Protein AF-A0A1A5PGD4-F1 (afdb_monomer)

Solvent-accessible surface area (backbone atoms only — not comparable to full-atom values): 3809 Å² total; per-residue (Å²): 118,44,56,49,77,83,50,66,72,51,37,71,36,78,93,54,39,40,40,63,59,88,73,29,17,56,36,82,66,42,64,22,24,11,43,87,88,66,51,69,37,21,20,46,20,39,18,84,90,54,72,66,34,25,41,64,34,77,89,74,46,80,91,77,89,130

Mean predicted aligned error: 2.89 Å

Foldseek 3Di:
DDACVVVVQWDFAPPQQQWDEDPTHCQPRDFGTDHPVRHGFWTFHDHPVDDGDIGGDPVRDDDDDD

Secondary structure (DSSP, 8-state):
-B-GGGGTT-EEPGGGTT--SSSS--S-SS--EE-TTS-EEEEEE--TTS--EEEE-TTT------

Radius of gyration: 11.39 Å; Cα contacts (8 Å, |Δi|>4): 130; chains: 1; bounding box: 25×23×32 Å

pLDDT: mean 94.29, std 5.2, range [63.09, 98.31]

Sequence (66 aa):
MVHPDDAAGLQPLPNWENSTGCCGPTGDEGLNRACPCGAPVATLAADCFEPNELHLDPVRTYAFSQ

Nearest PDB structures (foldseek):
  6fhm-assembly1_B  TM=3.017E-01  e=6.355E+00  Escherichia coli K-12

Structure (mmCIF, N/CA/C/O backbone):
data_AF-A0A1A5PGD4-F1
#
_entry.id   AF-A0A1A5PGD4-F1
#
loop_
_atom_site.group_PDB
_atom_site.id
_atom_site.type_symbol
_atom_site.label_atom_id
_atom_site.label_alt_id
_atom_site.label_comp_id
_atom_site.label_asym_id
_atom_site.label_entity_id
_atom_site.label_seq_id
_atom_site.pdbx_PDB_ins_code
_atom_site.Cartn_x
_atom_site.Cartn_y
_atom_site.Cartn_z
_atom_site.occupancy
_atom_site.B_iso_or_equiv
_atom_site.auth_seq_id
_atom_site.auth_comp_id
_atom_site.auth_asym_id
_atom_site.auth_atom_id
_atom_site.pdbx_PDB_model_num
ATOM 1 N N . MET A 1 1 ? 5.746 -7.829 8.603 1.00 87.62 1 MET A N 1
ATOM 2 C CA . MET A 1 1 ? 5.606 -8.026 7.146 1.00 87.62 1 MET A CA 1
ATOM 3 C C . MET A 1 1 ? 4.665 -9.199 6.948 1.00 87.62 1 MET A C 1
ATOM 5 O O . MET A 1 1 ? 4.731 -10.127 7.750 1.00 87.62 1 MET A O 1
ATOM 9 N N . VAL A 1 2 ? 3.759 -9.113 5.980 1.00 94.06 2 VAL A N 1
ATOM 10 C CA . VAL A 1 2 ? 2.770 -10.154 5.646 1.00 94.06 2 VAL A CA 1
ATOM 11 C C . VAL A 1 2 ? 2.693 -10.311 4.129 1.00 94.06 2 VAL A C 1
ATOM 13 O O . VAL A 1 2 ? 3.166 -9.431 3.400 1.00 94.06 2 VAL A O 1
ATOM 16 N N . HIS A 1 3 ? 2.107 -11.407 3.645 1.00 95.12 3 HIS A N 1
ATOM 17 C CA . HIS A 1 3 ? 1.828 -11.516 2.220 1.00 95.12 3 HIS A CA 1
ATOM 18 C C . HIS A 1 3 ? 0.704 -10.526 1.859 1.00 95.12 3 HIS A C 1
ATOM 20 O O . HIS A 1 3 ? -0.237 -10.374 2.641 1.00 95.12 3 HIS A O 1
ATOM 26 N N . PRO A 1 4 ? 0.746 -9.842 0.702 1.00 94.69 4 PRO A N 1
ATOM 27 C CA . PRO A 1 4 ? -0.295 -8.879 0.329 1.00 94.69 4 PRO A CA 1
ATOM 28 C C . PRO A 1 4 ? -1.711 -9.467 0.314 1.00 94.69 4 PRO A C 1
ATOM 30 O O . PRO A 1 4 ? -2.666 -8.781 0.680 1.00 94.69 4 PRO A O 1
ATOM 33 N N . ASP A 1 5 ? -1.840 -10.750 -0.031 1.00 95.56 5 ASP A N 1
ATOM 34 C CA . ASP A 1 5 ? -3.133 -11.448 -0.041 1.00 95.56 5 ASP A CA 1
ATOM 35 C C . ASP A 1 5 ? -3.750 -11.606 1.359 1.00 95.56 5 ASP A C 1
ATOM 37 O O . ASP A 1 5 ? -4.974 -11.673 1.477 1.00 95.56 5 ASP A O 1
ATOM 41 N N . ASP A 1 6 ? -2.945 -11.574 2.429 1.00 94.44 6 ASP A N 1
ATOM 42 C CA . ASP A 1 6 ? -3.442 -11.610 3.814 1.00 94.44 6 ASP A CA 1
ATOM 43 C C . ASP A 1 6 ? -4.197 -10.319 4.188 1.00 94.44 6 ASP A C 1
ATOM 45 O O . ASP A 1 6 ? -4.930 -10.274 5.177 1.00 94.44 6 ASP A O 1
ATOM 49 N N . ALA A 1 7 ? -4.033 -9.256 3.395 1.00 94.19 7 ALA A N 1
ATOM 50 C CA . ALA A 1 7 ? -4.663 -7.956 3.586 1.00 94.19 7 ALA A CA 1
ATOM 51 C C . ALA A 1 7 ? -5.224 -7.390 2.267 1.00 94.19 7 ALA A C 1
ATOM 53 O O . ALA A 1 7 ? -5.162 -6.183 2.021 1.00 94.19 7 ALA A O 1
ATOM 54 N N . ALA A 1 8 ? -5.837 -8.246 1.441 1.00 94.25 8 ALA A N 1
ATOM 55 C CA . ALA A 1 8 ? -6.380 -7.896 0.119 1.00 94.25 8 ALA A CA 1
ATOM 56 C C . ALA A 1 8 ? -7.418 -6.747 0.113 1.00 94.25 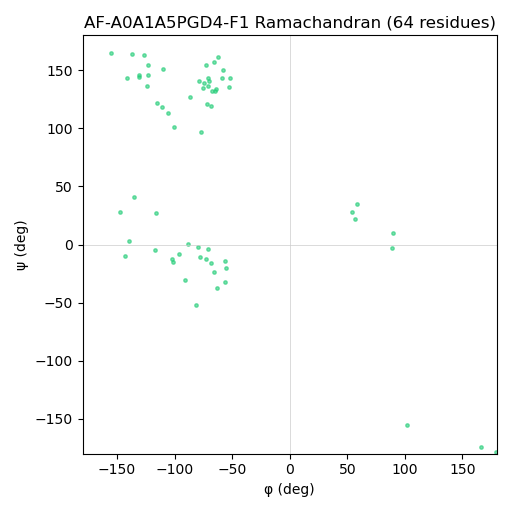8 ALA A C 1
ATOM 58 O O . ALA A 1 8 ? -7.744 -6.205 -0.940 1.00 94.25 8 ALA A O 1
ATOM 59 N N . GLY 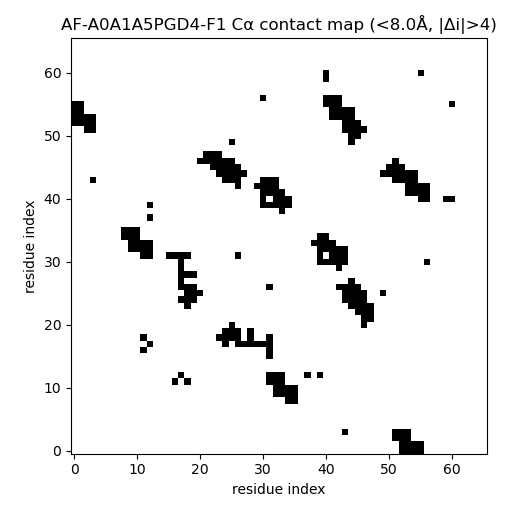A 1 9 ? -7.952 -6.367 1.280 1.00 95.38 9 GLY A N 1
ATOM 60 C CA . GLY A 1 9 ? -8.859 -5.227 1.433 1.00 95.38 9 GLY A CA 1
ATOM 61 C C . GLY A 1 9 ? -8.179 -3.852 1.438 1.00 95.38 9 GLY A C 1
ATOM 62 O O . GLY A 1 9 ? -8.883 -2.842 1.395 1.00 95.38 9 GLY A O 1
ATOM 63 N N . LEU A 1 10 ? -6.845 -3.782 1.517 1.00 97.25 10 LEU A N 1
ATOM 64 C CA . LEU A 1 10 ? -6.128 -2.512 1.435 1.00 97.25 10 LEU A CA 1
ATOM 65 C C . LEU A 1 10 ? -6.106 -1.978 0.000 1.00 97.25 10 LEU A C 1
ATOM 67 O O . LEU A 1 10 ? -5.892 -2.708 -0.964 1.00 97.25 10 LEU A O 1
ATOM 71 N N . GLN A 1 11 ? -6.291 -0.671 -0.131 1.00 97.69 11 GLN A N 1
ATOM 72 C CA . GLN A 1 11 ? -6.417 0.027 -1.404 1.00 97.69 11 GLN A CA 1
ATOM 73 C C . GLN A 1 11 ? -5.189 0.907 -1.664 1.00 97.69 11 GLN A C 1
ATOM 75 O O . GLN A 1 11 ? -4.585 1.392 -0.707 1.00 97.69 11 GLN A O 1
ATOM 80 N N . PRO A 1 12 ? -4.806 1.153 -2.927 1.00 97.44 12 PRO A N 1
ATOM 81 C CA . PRO A 1 12 ? -3.813 2.174 -3.253 1.00 97.44 12 PRO A CA 1
ATOM 82 C C . PRO A 1 12 ? -4.238 3.560 -2.751 1.00 97.44 12 PRO A C 1
ATOM 84 O O . PRO A 1 12 ? -5.431 3.870 -2.699 1.00 97.44 12 PRO A O 1
ATOM 87 N N . LEU A 1 13 ? -3.265 4.410 -2.422 1.00 97.94 13 LEU A N 1
ATOM 88 C CA . LEU A 1 13 ? -3.537 5.823 -2.149 1.00 97.94 13 LEU A CA 1
ATOM 89 C C . LEU A 1 13 ? -4.028 6.562 -3.411 1.00 97.94 13 LEU A C 1
ATOM 91 O O . LEU A 1 13 ? -3.744 6.128 -4.536 1.00 97.94 13 LEU A O 1
ATOM 95 N N . PRO A 1 14 ? -4.755 7.689 -3.257 1.00 97.06 14 PRO A N 1
ATOM 96 C CA . PRO A 1 14 ? -5.160 8.522 -4.384 1.00 97.06 14 PRO A CA 1
ATOM 97 C C . PRO A 1 14 ? -3.972 8.898 -5.272 1.00 97.06 14 PRO A C 1
ATOM 99 O O . PRO A 1 14 ? -2.873 9.143 -4.786 1.00 97.06 14 PRO A O 1
ATOM 102 N N . ASN A 1 15 ? -4.199 8.958 -6.585 1.00 95.69 15 ASN A N 1
ATOM 103 C CA . ASN A 1 15 ? -3.175 9.297 -7.581 1.00 95.69 15 ASN A CA 1
ATOM 104 C C . ASN A 1 15 ? -1.926 8.397 -7.559 1.00 95.69 15 ASN A C 1
ATOM 106 O O . ASN A 1 15 ? -0.889 8.818 -8.064 1.00 95.69 15 ASN A O 1
ATOM 110 N N . TRP A 1 16 ? -2.023 7.177 -7.015 1.00 94.62 16 TRP A N 1
ATOM 111 C CA . TRP A 1 16 ? -0.889 6.252 -6.901 1.00 94.62 16 TRP A CA 1
ATOM 112 C C . TRP A 1 16 ? 0.284 6.832 -6.099 1.00 94.62 16 TRP A C 1
ATOM 114 O O . TRP A 1 16 ? 1.445 6.555 -6.393 1.00 94.62 16 TRP A O 1
ATOM 124 N N . GLU A 1 17 ? -0.020 7.634 -5.075 1.00 97.75 17 GLU A N 1
ATOM 125 C CA . GLU A 1 17 ? 0.995 8.204 -4.191 1.00 97.75 17 GLU A CA 1
ATOM 126 C C . GLU A 1 17 ? 1.914 7.107 -3.624 1.00 97.75 17 GLU A C 1
ATOM 128 O O . GLU A 1 17 ? 1.452 6.028 -3.229 1.00 97.75 17 GLU A O 1
ATOM 133 N N . ASN A 1 18 ? 3.222 7.383 -3.633 1.00 97.19 18 ASN A N 1
ATOM 134 C CA . ASN A 1 18 ? 4.291 6.507 -3.138 1.00 97.19 18 ASN A CA 1
ATOM 135 C C . ASN A 1 18 ? 4.278 5.092 -3.755 1.00 97.19 18 ASN A C 1
ATOM 137 O O . ASN A 1 18 ? 4.636 4.101 -3.109 1.00 97.19 18 ASN A O 1
ATOM 141 N N . SER A 1 19 ? 3.760 4.972 -4.983 1.00 96.44 19 SER A N 1
ATOM 142 C CA . SER A 1 19 ? 3.618 3.698 -5.691 1.00 96.44 19 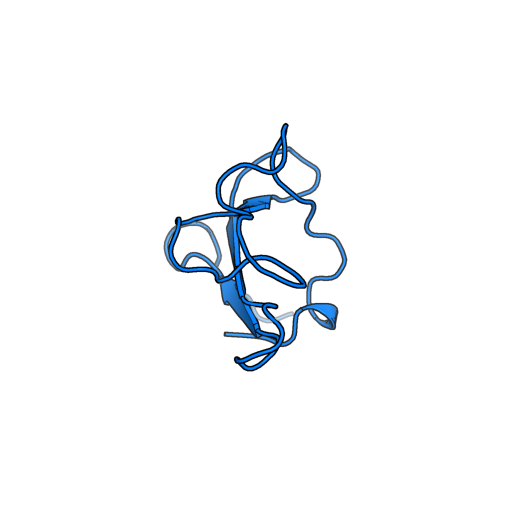SER A CA 1
ATOM 143 C C . SER A 1 19 ? 4.454 3.612 -6.971 1.00 96.44 19 SER A C 1
ATOM 145 O O . SER A 1 19 ? 4.072 2.889 -7.893 1.00 96.44 19 SER A O 1
ATOM 147 N N . THR A 1 20 ? 5.570 4.336 -7.055 1.00 95.25 20 THR A N 1
ATOM 148 C CA . THR A 1 20 ? 6.468 4.275 -8.216 1.00 95.25 20 THR A CA 1
ATOM 149 C C . THR A 1 20 ? 7.221 2.943 -8.266 1.00 95.25 20 THR A C 1
ATOM 151 O O . THR A 1 20 ? 7.618 2.414 -7.231 1.00 95.25 20 THR A O 1
ATOM 154 N N . GLY A 1 21 ? 7.436 2.412 -9.472 1.00 93.44 21 GLY A N 1
ATOM 155 C CA . GLY A 1 21 ? 8.306 1.262 -9.747 1.00 93.44 21 GLY A CA 1
ATOM 156 C C . GLY A 1 21 ? 8.077 0.702 -11.156 1.00 93.44 21 GLY A C 1
ATOM 157 O O . GLY A 1 21 ? 7.361 1.311 -11.958 1.00 93.44 21 GLY A O 1
ATOM 158 N N . CYS A 1 22 ? 8.712 -0.422 -11.505 1.00 92.94 22 CYS A N 1
ATOM 159 C CA . CYS A 1 22 ? 8.65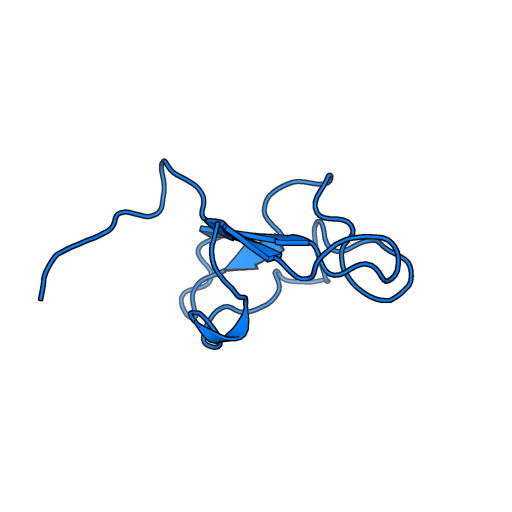0 -0.974 -12.863 1.00 92.94 22 CYS A CA 1
ATOM 160 C C . CYS A 1 22 ? 7.368 -1.780 -13.117 1.00 92.94 22 CYS A C 1
ATOM 162 O O . CYS A 1 22 ? 6.669 -1.542 -14.103 1.00 92.94 22 CYS A O 1
ATOM 164 N N . CYS A 1 23 ? 7.062 -2.744 -12.247 1.00 91.88 23 CYS A N 1
ATOM 165 C CA . CYS A 1 23 ? 5.887 -3.629 -12.368 1.00 91.88 23 CYS A CA 1
ATOM 166 C C . CYS A 1 23 ? 4.882 -3.473 -11.219 1.00 91.88 23 CYS A C 1
ATOM 168 O O . CYS A 1 23 ? 3.804 -4.066 -11.234 1.00 91.88 23 CYS A O 1
ATOM 170 N N . GLY A 1 24 ? 5.238 -2.654 -10.242 1.00 94.06 24 GLY A N 1
ATOM 171 C CA . GLY A 1 24 ? 4.501 -2.376 -9.026 1.00 94.06 24 GLY A CA 1
ATOM 172 C C . GLY A 1 24 ? 5.305 -1.382 -8.190 1.00 94.06 24 GLY A C 1
ATOM 173 O O . GLY A 1 24 ? 6.359 -0.936 -8.637 1.00 94.06 24 GLY A O 1
ATOM 174 N N . PRO A 1 25 ? 4.818 -1.008 -7.003 1.00 96.12 25 PRO A N 1
ATOM 175 C CA . PRO A 1 25 ? 5.545 -0.110 -6.115 1.00 96.12 25 PRO A CA 1
ATOM 176 C C . PRO A 1 25 ? 6.865 -0.727 -5.638 1.00 96.12 25 PRO A C 1
ATOM 178 O O . PRO A 1 25 ? 6.862 -1.856 -5.153 1.00 96.12 25 PRO A O 1
ATOM 181 N N . THR A 1 26 ? 7.962 0.026 -5.685 1.00 95.56 26 THR A N 1
ATOM 182 C CA . THR A 1 26 ? 9.241 -0.365 -5.066 1.00 95.56 26 THR A CA 1
ATOM 183 C C . THR A 1 26 ? 9.104 -0.485 -3.547 1.00 95.56 26 THR A C 1
ATOM 185 O O . THR A 1 26 ? 9.640 -1.404 -2.944 1.00 95.56 26 THR A O 1
ATOM 188 N N . GLY A 1 27 ? 8.318 0.399 -2.922 1.00 95.00 27 GLY A N 1
ATOM 189 C CA . GLY A 1 27 ? 8.069 0.380 -1.475 1.00 95.00 27 GLY A CA 1
ATOM 190 C C . GLY A 1 27 ? 9.057 1.207 -0.641 1.00 95.00 27 GLY A C 1
ATOM 191 O O . GLY A 1 27 ? 9.024 1.151 0.584 1.00 95.00 27 GLY A O 1
ATOM 192 N N . ASP A 1 28 ? 9.904 2.018 -1.272 1.00 94.56 28 ASP A N 1
ATOM 193 C CA . ASP A 1 28 ? 10.864 2.920 -0.620 1.00 94.56 28 ASP A CA 1
ATOM 194 C C . ASP A 1 28 ? 10.352 4.368 -0.466 1.00 94.56 28 ASP A C 1
ATOM 196 O O . ASP A 1 28 ? 10.952 5.174 0.245 1.00 94.56 28 ASP A O 1
ATOM 200 N N . GLU A 1 29 ? 9.201 4.692 -1.063 1.00 95.25 29 GLU A N 1
ATOM 201 C CA . GLU A 1 29 ? 8.593 6.033 -1.053 1.00 95.25 29 GLU A CA 1
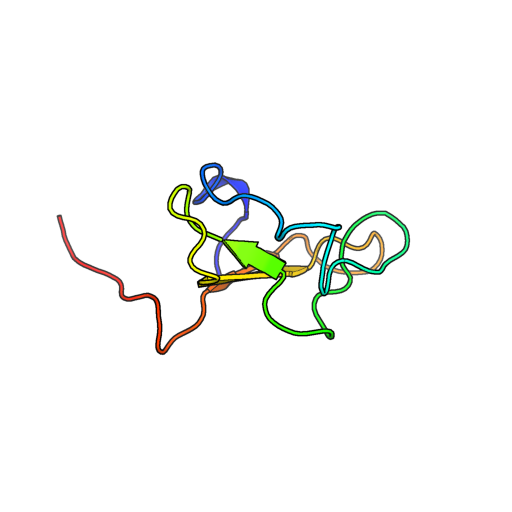ATOM 202 C C . GLU A 1 29 ? 7.656 6.292 0.149 1.00 95.25 29 GLU A C 1
ATOM 204 O O . GLU A 1 29 ? 7.078 7.369 0.278 1.00 95.25 29 GLU A O 1
ATOM 209 N N . GLY A 1 30 ? 7.495 5.322 1.055 1.00 96.31 30 GLY A N 1
ATOM 210 C CA . GLY A 1 30 ? 6.624 5.427 2.233 1.00 96.31 30 GLY A CA 1
ATOM 211 C C . GLY A 1 30 ? 5.287 4.696 2.083 1.00 96.31 30 GLY A C 1
ATOM 212 O O . GLY A 1 30 ? 5.181 3.705 1.360 1.00 96.31 30 GLY A O 1
ATOM 213 N N . LEU A 1 31 ? 4.263 5.125 2.833 1.00 98.06 31 LEU A N 1
ATOM 214 C CA . LEU A 1 31 ? 2.957 4.451 2.838 1.00 98.06 31 LEU A CA 1
ATOM 215 C C . LEU A 1 31 ? 2.269 4.624 1.489 1.00 98.06 31 LEU A C 1
ATOM 217 O O . LEU A 1 31 ? 2.162 5.739 0.986 1.00 98.06 31 LEU A O 1
ATOM 221 N N . ASN A 1 32 ? 1.756 3.525 0.949 1.00 97.81 32 ASN A N 1
ATOM 222 C CA . ASN A 1 32 ? 1.101 3.501 -0.357 1.00 97.81 32 ASN A CA 1
ATOM 223 C C . ASN A 1 32 ? -0.159 2.621 -0.382 1.00 97.81 32 ASN A C 1
ATOM 225 O O . ASN A 1 32 ? -0.813 2.472 -1.419 1.00 97.81 32 ASN A O 1
ATOM 229 N N . ARG A 1 33 ? -0.530 2.048 0.767 1.00 98.31 33 ARG A N 1
ATOM 230 C CA . ARG A 1 33 ? -1.763 1.295 0.977 1.00 98.31 33 ARG A CA 1
ATOM 231 C C . ARG A 1 33 ? -2.563 1.879 2.136 1.00 98.31 33 ARG A C 1
ATOM 233 O O . ARG A 1 33 ? -2.021 2.190 3.200 1.00 98.31 33 ARG A O 1
ATOM 240 N N . ALA A 1 34 ? -3.867 1.991 1.929 1.00 98.25 34 ALA A N 1
ATOM 241 C CA . ALA A 1 34 ? -4.832 2.499 2.887 1.00 98.25 34 ALA A CA 1
ATOM 242 C C . ALA A 1 34 ? -5.946 1.493 3.175 1.00 98.25 34 ALA A C 1
ATOM 244 O O . ALA A 1 34 ? -6.293 0.655 2.345 1.00 98.25 34 ALA A O 1
ATOM 245 N N . CYS A 1 35 ? -6.547 1.614 4.355 1.00 96.75 35 CYS A N 1
ATOM 246 C CA . CYS A 1 35 ? -7.819 0.972 4.660 1.00 96.75 35 CYS A CA 1
ATOM 247 C C . CYS A 1 35 ? -8.933 1.508 3.739 1.00 96.75 35 CYS A C 1
ATOM 249 O O . CYS A 1 35 ? -8.828 2.638 3.262 1.00 96.75 35 CYS A O 1
ATOM 251 N N . PRO A 1 36 ? -10.066 0.795 3.592 1.00 95.94 36 PRO A N 1
ATOM 252 C CA . PRO A 1 36 ? -11.230 1.290 2.846 1.00 95.94 36 PRO A CA 1
ATOM 253 C C . PRO A 1 36 ? -11.782 2.646 3.325 1.00 95.94 36 PRO A C 1
ATOM 255 O O . PRO A 1 36 ? -12.485 3.327 2.588 1.00 95.94 36 PRO A O 1
ATOM 258 N N . CYS A 1 37 ? -11.472 3.056 4.560 1.00 95.19 37 CYS A N 1
ATOM 259 C CA . CYS A 1 37 ? -11.806 4.383 5.086 1.00 95.19 37 CYS A CA 1
ATOM 260 C C . CYS A 1 37 ? -10.855 5.506 4.620 1.00 95.19 37 CYS A C 1
ATOM 262 O O . CYS A 1 37 ? -11.048 6.657 5.001 1.00 95.19 37 CYS A O 1
ATOM 264 N N . GLY A 1 38 ? -9.820 5.184 3.841 1.00 96.25 38 GLY A N 1
ATOM 265 C CA . GLY A 1 38 ? -8.821 6.119 3.321 1.00 96.25 38 GLY A CA 1
ATOM 266 C C . GLY A 1 38 ? -7.607 6.345 4.226 1.00 96.25 38 GLY A C 1
ATOM 267 O O . GLY A 1 38 ? -6.688 7.052 3.827 1.00 96.25 38 GLY A O 1
ATOM 268 N N . ALA A 1 39 ? -7.560 5.755 5.425 1.00 97.31 39 ALA A N 1
ATOM 269 C CA . ALA A 1 39 ? -6.409 5.889 6.319 1.00 97.31 39 ALA A CA 1
ATOM 270 C C . ALA A 1 39 ? -5.195 5.097 5.783 1.00 97.31 39 ALA A C 1
ATOM 272 O O . ALA A 1 39 ? -5.315 3.877 5.654 1.00 97.31 39 ALA A O 1
ATOM 273 N N . PRO A 1 40 ? -4.035 5.732 5.512 1.00 97.94 40 PRO A N 1
ATOM 274 C CA . PRO A 1 40 ? -2.809 5.029 5.126 1.00 97.94 40 PRO 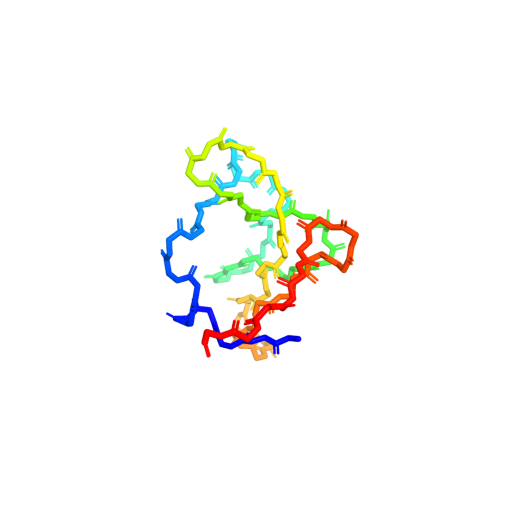A CA 1
ATOM 275 C C . PRO A 1 40 ? -2.318 4.148 6.275 1.00 97.94 40 PRO A C 1
ATOM 277 O O . PRO A 1 40 ? -2.258 4.616 7.412 1.00 97.94 40 PRO A O 1
ATOM 280 N N . VAL A 1 41 ? -1.980 2.888 6.000 1.00 98.00 41 VAL A N 1
ATOM 281 C CA . VAL A 1 41 ? -1.622 1.898 7.038 1.00 98.00 41 VAL A CA 1
ATOM 282 C C . VAL A 1 41 ? -0.505 0.939 6.639 1.00 98.00 41 VAL A C 1
ATOM 284 O O . VAL A 1 41 ? -0.040 0.187 7.491 1.00 98.00 41 VAL A O 1
ATOM 287 N N . ALA A 1 42 ? -0.084 0.915 5.374 1.00 98.00 42 ALA A N 1
ATOM 288 C CA . ALA A 1 42 ? 0.956 -0.004 4.933 1.00 98.00 42 ALA A CA 1
ATOM 289 C C . ALA A 1 42 ? 1.705 0.490 3.690 1.00 98.00 42 ALA A C 1
ATOM 291 O O . ALA A 1 42 ? 1.241 1.371 2.959 1.00 98.00 42 ALA A O 1
ATOM 292 N N . THR A 1 43 ? 2.842 -0.146 3.443 1.00 98.06 43 THR A N 1
ATOM 293 C CA . THR A 1 43 ? 3.641 -0.035 2.227 1.00 98.06 43 THR A CA 1
ATOM 294 C C . THR A 1 43 ? 3.653 -1.388 1.533 1.00 98.06 43 THR A C 1
ATOM 296 O O . THR A 1 43 ? 4.041 -2.391 2.124 1.00 98.06 43 THR A O 1
ATOM 299 N N . LEU A 1 44 ? 3.192 -1.434 0.289 1.00 97.69 44 LEU A N 1
ATOM 300 C CA . LEU A 1 44 ? 3.398 -2.563 -0.603 1.00 97.69 44 LEU A CA 1
ATOM 301 C C . LEU A 1 44 ? 4.735 -2.372 -1.322 1.00 97.69 44 LEU A C 1
ATOM 303 O O . LEU A 1 44 ? 4.924 -1.334 -1.960 1.00 97.69 44 LEU A O 1
ATOM 307 N N . ALA A 1 45 ? 5.591 -3.386 -1.249 1.00 96.69 45 ALA A N 1
ATOM 308 C CA . ALA A 1 45 ? 6.732 -3.592 -2.129 1.00 96.69 45 ALA A CA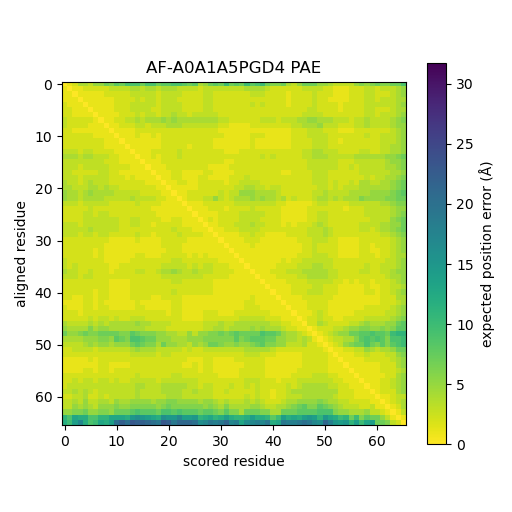 1
ATOM 309 C C . ALA A 1 45 ? 6.369 -4.743 -3.077 1.00 96.69 45 ALA A C 1
ATOM 311 O O . ALA A 1 45 ? 6.112 -5.861 -2.639 1.00 96.69 45 ALA A O 1
ATOM 312 N N . ALA A 1 46 ? 6.231 -4.446 -4.363 1.00 95.38 46 ALA A N 1
ATOM 313 C CA . ALA A 1 46 ? 5.795 -5.391 -5.387 1.00 95.38 46 ALA A CA 1
ATOM 314 C C . ALA A 1 46 ? 6.445 -5.094 -6.745 1.00 95.38 46 ALA A C 1
ATOM 316 O O . ALA A 1 46 ? 5.851 -5.356 -7.795 1.00 95.38 46 ALA A O 1
ATOM 317 N N . ASP A 1 47 ? 7.639 -4.500 -6.738 1.00 92.88 47 ASP A N 1
ATOM 318 C CA . ASP A 1 47 ? 8.409 -4.352 -7.965 1.00 92.88 47 ASP A CA 1
ATOM 319 C C . ASP A 1 47 ? 8.991 -5.705 -8.406 1.00 92.88 47 ASP A C 1
ATOM 321 O O . ASP A 1 47 ? 9.201 -6.611 -7.603 1.00 92.88 47 ASP A O 1
ATOM 325 N N . CYS A 1 48 ? 9.256 -5.876 -9.699 1.00 93.06 48 CYS A N 1
ATOM 326 C CA . CYS A 1 48 ? 9.622 -7.174 -10.279 1.00 93.06 48 CYS A CA 1
ATOM 327 C C . CYS A 1 48 ? 11.023 -7.687 -9.897 1.00 93.06 48 CYS A C 1
ATOM 329 O O . CYS A 1 48 ? 11.390 -8.797 -10.290 1.00 93.06 48 CYS A O 1
ATOM 331 N N . PHE A 1 49 ? 11.797 -6.899 -9.150 1.00 87.81 49 PHE A N 1
ATOM 332 C CA . PHE A 1 49 ? 13.144 -7.241 -8.691 1.00 87.81 49 PHE A CA 1
ATOM 333 C C . PHE A 1 49 ? 13.199 -7.682 -7.222 1.00 87.81 49 PHE A C 1
ATOM 335 O O . PHE A 1 49 ? 14.215 -8.238 -6.803 1.00 87.81 49 PHE A O 1
ATOM 342 N N . GLU A 1 50 ? 12.125 -7.474 -6.455 1.00 82.69 50 GLU A N 1
ATOM 343 C CA . GLU A 1 50 ? 12.060 -7.755 -5.017 1.00 82.69 50 GLU A CA 1
ATOM 344 C C . GLU A 1 50 ? 10.860 -8.656 -4.662 1.00 82.69 50 GLU A C 1
ATOM 346 O O . GLU A 1 50 ? 9.950 -8.842 -5.476 1.00 82.69 50 GLU A O 1
ATOM 351 N N . PRO A 1 51 ? 10.852 -9.290 -3.472 1.00 85.94 51 PRO A N 1
ATOM 352 C CA . PRO A 1 51 ? 9.702 -10.056 -3.006 1.00 85.94 51 PRO A CA 1
ATOM 353 C C . PRO A 1 51 ? 8.426 -9.211 -2.916 1.00 85.94 51 PRO A C 1
ATOM 355 O O . PRO A 1 51 ? 8.454 -8.056 -2.501 1.00 85.94 51 PRO A O 1
ATOM 358 N N . ASN A 1 52 ? 7.291 -9.824 -3.256 1.00 92.50 52 ASN A N 1
ATOM 359 C CA . ASN A 1 52 ? 5.975 -9.203 -3.129 1.00 92.50 52 ASN A CA 1
ATOM 360 C C . ASN A 1 52 ? 5.519 -9.221 -1.661 1.00 92.50 52 ASN A C 1
ATOM 362 O O . ASN A 1 52 ? 5.005 -10.231 -1.172 1.00 92.50 52 ASN A O 1
ATOM 366 N N . GLU A 1 53 ? 5.724 -8.115 -0.954 1.00 96.19 53 GLU A N 1
ATOM 367 C CA . GLU A 1 53 ? 5.537 -8.003 0.490 1.00 96.19 53 GLU A CA 1
ATOM 368 C C . GLU A 1 53 ? 4.698 -6.788 0.879 1.00 96.19 53 GLU A C 1
ATOM 370 O O . GLU A 1 53 ? 4.794 -5.706 0.299 1.00 96.19 53 GLU A O 1
ATOM 375 N N . LEU A 1 54 ? 3.911 -6.949 1.945 1.00 97.38 54 LEU A N 1
ATOM 376 C CA . LEU A 1 54 ? 3.187 -5.857 2.576 1.00 97.38 54 LEU A CA 1
ATOM 377 C C . LEU A 1 54 ? 3.768 -5.552 3.963 1.00 97.38 54 LEU A C 1
ATOM 379 O O . LEU A 1 54 ? 3.770 -6.373 4.890 1.00 97.38 54 LEU A O 1
ATOM 383 N N . HIS A 1 55 ? 4.259 -4.330 4.111 1.00 97.31 55 HIS A N 1
ATOM 384 C CA . HIS A 1 55 ? 4.867 -3.804 5.323 1.00 97.31 55 HIS A CA 1
ATOM 385 C C . HIS A 1 55 ? 3.832 -2.939 6.046 1.00 97.31 55 HIS A C 1
ATOM 387 O O . HIS A 1 55 ? 3.555 -1.810 5.652 1.00 97.31 55 HIS A O 1
ATOM 393 N N . LEU A 1 56 ? 3.210 -3.498 7.085 1.00 97.38 56 LEU A N 1
ATOM 394 C CA . LEU A 1 56 ? 2.235 -2.786 7.914 1.00 97.38 56 LEU A CA 1
ATOM 395 C C . LEU A 1 56 ? 2.932 -1.726 8.783 1.00 97.38 56 LEU A C 1
ATOM 397 O O . LEU A 1 56 ? 3.964 -2.010 9.394 1.00 97.38 56 LEU A O 1
ATOM 401 N N . ASP A 1 57 ? 2.349 -0.530 8.872 1.00 97.06 57 ASP A N 1
ATOM 402 C CA . ASP A 1 57 ? 2.848 0.556 9.717 1.00 97.06 57 ASP A CA 1
ATOM 403 C C . ASP A 1 57 ? 2.664 0.189 11.204 1.00 97.06 57 ASP A C 1
ATOM 405 O O . ASP A 1 57 ? 1.526 -0.004 11.649 1.00 97.06 57 ASP A O 1
ATOM 409 N N . PRO A 1 58 ? 3.743 0.102 12.002 1.00 94.94 58 PRO A N 1
ATOM 410 C CA . PRO A 1 58 ? 3.671 -0.391 13.379 1.00 94.94 58 PRO A CA 1
ATOM 411 C C . PRO A 1 58 ? 3.006 0.583 14.363 1.00 94.94 58 PRO A C 1
ATOM 413 O O . PRO A 1 58 ? 2.710 0.201 15.491 1.00 94.94 58 PRO A O 1
ATOM 416 N N . VAL A 1 59 ? 2.790 1.843 13.976 1.00 95.88 59 VAL A N 1
ATOM 417 C CA . VAL A 1 59 ? 2.092 2.849 14.793 1.00 95.88 59 VAL A CA 1
ATOM 418 C C . VAL A 1 59 ? 0.593 2.834 14.498 1.00 95.88 59 VAL A C 1
ATOM 420 O O . VAL A 1 59 ? -0.222 3.130 15.371 1.00 95.88 59 VAL A O 1
ATOM 423 N N . ARG A 1 60 ? 0.216 2.495 13.263 1.00 94.50 60 ARG A N 1
ATOM 424 C CA . ARG A 1 60 ? -1.170 2.552 12.774 1.00 94.50 60 ARG A CA 1
ATOM 425 C C . ARG A 1 60 ? -1.862 1.198 12.746 1.00 94.50 60 ARG A C 1
ATOM 427 O O . ARG A 1 60 ? -3.084 1.148 12.620 1.00 94.50 60 ARG A O 1
ATOM 434 N N . THR A 1 61 ? -1.101 0.117 12.857 1.00 94.38 61 THR A N 1
ATOM 435 C CA . THR A 1 61 ? -1.608 -1.252 12.856 1.00 94.38 61 THR A CA 1
ATOM 436 C C . THR A 1 61 ? -1.183 -1.973 14.124 1.00 94.38 61 THR A C 1
ATOM 438 O O . THR A 1 61 ? -0.105 -1.744 14.666 1.00 94.38 61 THR A O 1
ATOM 441 N N . TYR A 1 62 ? -2.048 -2.850 14.615 1.00 91.75 62 TYR A N 1
ATOM 442 C CA . TYR A 1 62 ? -1.756 -3.717 15.745 1.00 91.75 62 TYR A CA 1
ATOM 443 C C . TYR A 1 62 ? -2.377 -5.084 15.489 1.00 91.75 62 TYR A C 1
ATOM 445 O O . TYR A 1 62 ? -3.460 -5.195 14.913 1.00 91.75 62 TYR A O 1
ATOM 453 N N . ALA A 1 63 ? -1.682 -6.132 15.919 1.00 87.88 63 ALA A N 1
ATOM 454 C CA . ALA A 1 63 ? -2.251 -7.467 15.948 1.00 87.88 63 ALA A CA 1
ATOM 455 C C . ALA A 1 63 ? -3.159 -7.601 17.175 1.00 87.88 63 ALA A C 1
ATOM 457 O O . ALA A 1 63 ? -2.823 -7.127 18.262 1.00 87.88 63 ALA A O 1
ATOM 458 N N . PHE A 1 64 ? -4.292 -8.275 17.012 1.00 85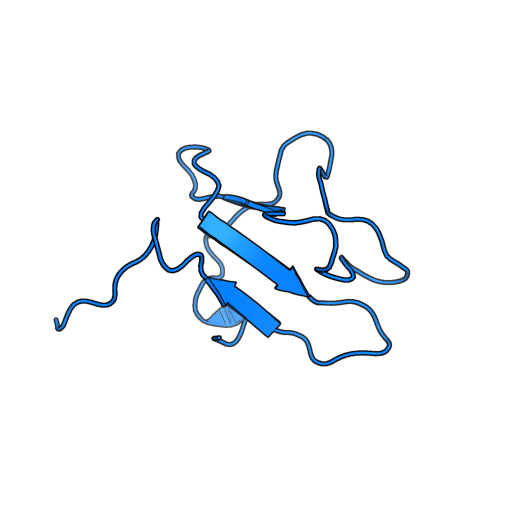.56 64 PHE A N 1
ATOM 459 C CA . PHE A 1 64 ? -5.144 -8.692 18.117 1.00 85.56 64 PHE A CA 1
ATOM 460 C C . PHE A 1 64 ? -5.486 -10.171 17.957 1.00 85.56 64 PHE A C 1
ATOM 462 O O . PHE A 1 64 ? -5.643 -10.670 16.843 1.00 85.56 64 PHE A O 1
ATOM 469 N N . SER A 1 65 ? -5.569 -10.874 19.080 1.00 84.75 65 SER A N 1
ATOM 470 C CA . SER A 1 65 ? -6.032 -12.259 19.116 1.00 84.75 65 SER A CA 1
ATOM 471 C C . SER A 1 65 ? -7.553 -12.281 18.957 1.00 84.75 65 SER A C 1
ATOM 473 O O . SER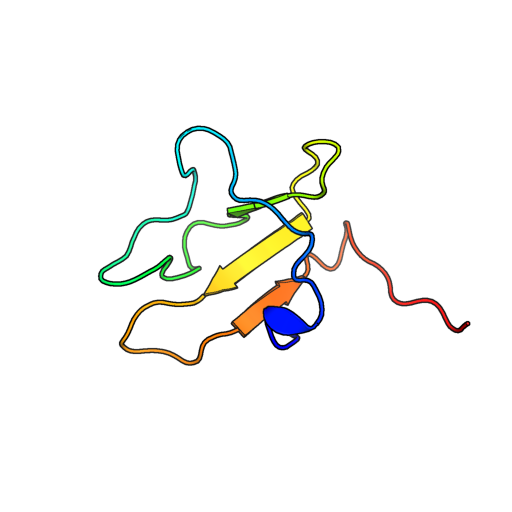 A 1 65 ? -8.233 -11.479 19.600 1.00 84.75 65 SER A O 1
ATOM 475 N N . GLN A 1 66 ? -8.072 -13.177 18.113 1.00 63.09 66 GLN A N 1
ATOM 476 C CA . GLN A 1 66 ? -9.502 -13.512 18.074 1.00 63.09 66 GLN A CA 1
ATOM 477 C C . GLN A 1 66 ? -9.854 -14.536 19.150 1.00 63.09 66 GLN A C 1
ATOM 479 O O . GLN A 1 66 ? -9.004 -15.419 19.416 1.00 63.09 66 GLN A O 1
#